Protein AF-A0A292S6R9-F1 (afdb_monomer_lite)

pLDDT: mean 95.73, std 5.07, range [64.5, 98.38]

Sequence (45 aa):
REFRDELERSFNITLPELSMGMSNDYKIALREGATIIRIGRKLFK

Secondary structure (DSSP, 8-state):
-HHHHHHHHHHT------B---TTTHHHHHHTT-SB---SHHHH-

Radius of gyration: 12.73 Å; chains: 1; bounding box: 20×16×38 Å

Structure (mmCIF, N/CA/C/O backbone):
data_AF-A0A292S6R9-F1
#
_entry.id   AF-A0A292S6R9-F1
#
loop_
_atom_site.group_PDB
_atom_site.id
_atom_site.type_symbol
_atom_site.label_atom_id
_atom_site.label_alt_id
_atom_site.label_comp_id
_atom_site.label_asym_id
_atom_site.label_entity_id
_atom_site.label_seq_id
_atom_site.pdbx_PDB_ins_code
_atom_site.Cartn_x
_atom_site.Cartn_y
_atom_site.Cartn_z
_atom_site.occupancy
_atom_site.B_iso_or_equiv
_atom_site.auth_seq_id
_atom_site.auth_comp_id
_atom_site.auth_asym_id
_atom_site.auth_atom_id
_atom_site.pdbx_PDB_model_num
ATOM 1 N N . ARG A 1 1 ? -2.348 -5.991 2.527 1.00 89.50 1 ARG A N 1
ATOM 2 C CA . ARG A 1 1 ? -3.247 -5.184 3.386 1.00 89.50 1 ARG A CA 1
ATOM 3 C C . ARG A 1 1 ? -3.628 -5.899 4.683 1.00 89.50 1 ARG A C 1
ATOM 5 O O . ARG A 1 1 ? -3.471 -5.304 5.732 1.00 89.50 1 ARG A O 1
ATOM 12 N N . GLU A 1 2 ? -4.083 -7.150 4.637 1.00 94.94 2 GLU A N 1
ATOM 13 C CA . GLU A 1 2 ? -4.665 -7.858 5.796 1.00 94.94 2 GLU A CA 1
ATOM 14 C C . GLU A 1 2 ? -3.797 -7.844 7.062 1.00 94.94 2 GLU A C 1
ATOM 16 O O . GLU A 1 2 ? -4.279 -7.460 8.120 1.00 94.94 2 GLU A O 1
ATOM 21 N N . PHE A 1 3 ? -2.503 -8.154 6.943 1.00 95.31 3 PHE A N 1
ATOM 22 C CA . PHE A 1 3 ? -1.590 -8.146 8.091 1.00 95.31 3 PHE A CA 1
ATOM 23 C C . PHE A 1 3 ? -1.434 -6.759 8.737 1.00 95.31 3 PHE A C 1
ATOM 25 O O . PHE A 1 3 ? -1.321 -6.636 9.949 1.00 95.31 3 PHE A O 1
ATOM 32 N N . ARG A 1 4 ? -1.481 -5.683 7.942 1.00 95.88 4 ARG A N 1
ATOM 33 C CA . ARG A 1 4 ? -1.480 -4.314 8.476 1.00 95.88 4 ARG A CA 1
ATOM 34 C C . ARG A 1 4 ? -2.747 -4.065 9.297 1.00 95.88 4 ARG A C 1
ATOM 36 O O . ARG A 1 4 ? -2.646 -3.558 10.406 1.00 95.88 4 ARG A O 1
ATOM 43 N N . ASP A 1 5 ? -3.907 -4.452 8.766 1.00 95.75 5 ASP A N 1
ATOM 44 C CA . ASP A 1 5 ? -5.203 -4.277 9.434 1.00 95.75 5 ASP A CA 1
ATOM 45 C C . ASP A 1 5 ? -5.261 -5.097 10.744 1.00 95.75 5 ASP A C 1
ATOM 47 O O . ASP A 1 5 ? -5.861 -4.670 11.729 1.00 95.75 5 ASP A O 1
ATOM 51 N N . GLU A 1 6 ? -4.606 -6.262 10.787 1.00 97.69 6 GLU A N 1
ATOM 52 C CA . GLU A 1 6 ? -4.428 -7.064 12.004 1.00 97.69 6 GLU A CA 1
ATOM 53 C C . GLU A 1 6 ? -3.553 -6.355 13.047 1.00 97.69 6 GLU A C 1
ATOM 55 O O . GLU A 1 6 ? -3.908 -6.323 14.228 1.00 97.69 6 GLU A O 1
ATOM 60 N N . LEU A 1 7 ? -2.439 -5.751 12.623 1.00 97.12 7 LEU A N 1
ATOM 61 C CA . LEU A 1 7 ? -1.553 -4.992 13.507 1.00 97.12 7 LEU A CA 1
ATOM 62 C C . LEU A 1 7 ? -2.246 -3.748 14.075 1.00 97.12 7 LEU A C 1
ATOM 64 O O . LEU A 1 7 ? -2.133 -3.493 15.273 1.00 97.12 7 LEU A O 1
ATOM 68 N N . GLU A 1 8 ? -3.005 -3.009 13.261 1.00 97.50 8 GLU A N 1
ATOM 69 C CA . GLU A 1 8 ? -3.799 -1.865 13.736 1.00 97.50 8 GLU A CA 1
ATOM 70 C C . GLU A 1 8 ? -4.748 -2.273 14.868 1.00 97.50 8 GLU A C 1
ATOM 72 O O . GLU A 1 8 ? -4.803 -1.615 15.907 1.00 97.50 8 GLU A O 1
ATOM 77 N N . ARG A 1 9 ? -5.448 -3.403 14.703 1.00 97.62 9 ARG A N 1
ATOM 78 C CA . ARG A 1 9 ? -6.367 -3.942 15.718 1.00 97.62 9 ARG A CA 1
ATOM 79 C C . ARG A 1 9 ? -5.634 -4.424 16.965 1.00 97.62 9 ARG A C 1
ATOM 81 O O . ARG A 1 9 ? -6.059 -4.115 18.071 1.00 97.62 9 ARG A O 1
ATOM 88 N N . SER A 1 10 ? -4.548 -5.173 16.787 1.00 98.38 10 SER A N 1
ATOM 89 C CA . SER A 1 10 ? -3.811 -5.811 17.887 1.00 98.38 10 SER A CA 1
ATOM 90 C C . SER A 1 10 ? -3.132 -4.796 18.799 1.00 98.38 10 SER A C 1
ATOM 92 O O . SER A 1 10 ? -3.088 -4.981 20.012 1.00 98.38 10 SER A O 1
ATOM 94 N N . PHE A 1 11 ? -2.615 -3.716 18.218 1.00 97.75 11 PHE A N 1
ATOM 95 C CA . PHE A 1 11 ? -1.885 -2.686 18.952 1.00 97.75 11 PHE A CA 1
ATOM 96 C C . PHE A 1 11 ? -2.717 -1.427 19.219 1.00 97.75 11 PHE A C 1
ATOM 98 O O . PHE A 1 11 ? -2.229 -0.517 19.884 1.00 97.75 11 PHE A O 1
ATOM 105 N N . ASN A 1 12 ? -3.962 -1.369 18.734 1.00 97.44 12 ASN A N 1
ATOM 106 C CA . ASN A 1 12 ? -4.839 -0.200 18.821 1.00 97.44 12 ASN A CA 1
ATOM 107 C C . ASN A 1 12 ? -4.146 1.088 18.326 1.00 97.44 12 ASN A C 1
ATOM 109 O O . ASN A 1 12 ? -4.210 2.144 18.959 1.00 97.44 12 ASN A O 1
ATOM 113 N N . ILE A 1 13 ? -3.451 0.971 17.192 1.00 97.81 13 ILE A N 1
ATOM 114 C CA . ILE A 1 13 ? -2.744 2.058 16.503 1.00 97.81 13 ILE A CA 1
ATOM 115 C C . ILE A 1 13 ? -3.287 2.222 15.085 1.00 97.81 13 ILE A C 1
ATOM 117 O O . ILE A 1 13 ? -3.906 1.313 14.539 1.00 97.81 13 ILE A O 1
ATOM 121 N N . THR A 1 14 ? -3.001 3.364 14.464 1.00 96.69 14 THR A N 1
ATOM 122 C CA . THR 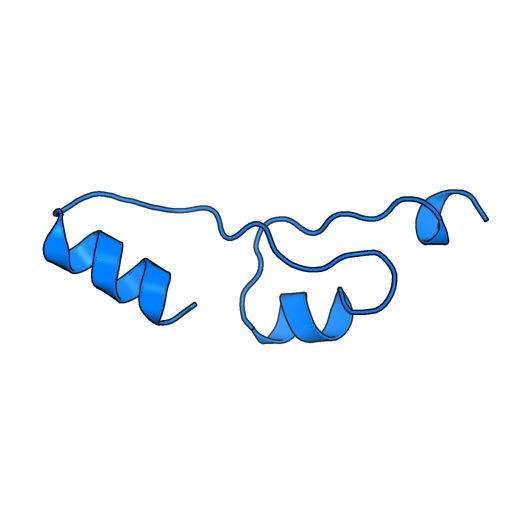A 1 14 ? -3.316 3.607 13.052 1.00 96.69 14 THR A CA 1
ATOM 123 C C . THR A 1 14 ? -2.052 3.481 12.206 1.00 96.69 14 THR A C 1
ATOM 125 O O . THR A 1 14 ? -1.033 4.110 12.486 1.00 96.69 14 THR A O 1
ATOM 128 N N . LEU A 1 15 ? -2.136 2.688 11.145 1.00 96.56 15 LEU A N 1
ATOM 129 C CA . LEU A 1 15 ? -1.137 2.471 10.107 1.00 96.56 15 LEU A CA 1
ATOM 130 C C . LEU A 1 15 ? -1.761 2.895 8.765 1.00 96.56 15 LEU A C 1
ATOM 132 O O . LEU A 1 15 ? -2.141 2.053 7.946 1.00 96.56 15 LEU A O 1
ATOM 136 N N . PRO A 1 16 ? -1.894 4.211 8.521 1.00 95.06 16 PRO A N 1
ATOM 137 C CA . PRO A 1 16 ? -2.632 4.713 7.363 1.00 95.06 16 PRO A CA 1
ATOM 138 C C . PRO A 1 16 ? -1.946 4.348 6.042 1.00 95.06 16 PRO A C 1
ATOM 140 O O . PRO A 1 16 ? -2.613 4.158 5.027 1.00 95.06 16 PRO A O 1
ATOM 143 N N . GLU A 1 17 ? -0.624 4.177 6.074 1.00 97.06 17 GLU A N 1
ATOM 144 C CA . GLU A 1 17 ? 0.185 3.936 4.890 1.00 97.06 17 GLU A CA 1
ATOM 145 C C . GLU A 1 17 ? 0.490 2.452 4.660 1.00 97.06 17 GLU A C 1
ATOM 147 O O . GLU A 1 17 ? 0.818 1.700 5.580 1.00 97.06 17 GLU A O 1
ATOM 152 N N . LEU A 1 18 ? 0.465 2.044 3.391 1.00 97.12 18 LEU A N 1
ATOM 153 C CA . LEU A 1 18 ? 0.927 0.746 2.916 1.00 97.12 18 LEU A CA 1
ATOM 154 C C . LEU A 1 18 ? 1.920 0.943 1.764 1.00 97.12 18 LEU A C 1
ATOM 156 O O . LEU A 1 18 ? 1.536 1.100 0.603 1.00 97.12 18 LEU A O 1
ATOM 160 N N . SER A 1 19 ? 3.215 0.930 2.096 1.00 97.50 19 SER A N 1
ATOM 161 C CA . SER A 1 19 ? 4.307 1.115 1.133 1.00 97.50 19 SER A CA 1
ATOM 162 C C . SER A 1 19 ? 4.735 -0.209 0.502 1.00 97.50 19 SER A C 1
ATOM 164 O O . SER A 1 19 ? 5.569 -0.944 1.038 1.00 97.50 19 SER A O 1
ATOM 166 N N . MET A 1 20 ? 4.219 -0.511 -0.687 1.00 97.31 20 MET A N 1
ATOM 167 C CA . MET A 1 20 ? 4.556 -1.723 -1.442 1.00 97.31 20 MET A CA 1
ATOM 168 C C . MET A 1 20 ? 4.486 -1.481 -2.951 1.00 97.31 20 MET A C 1
ATOM 170 O O . MET A 1 20 ? 3.846 -0.548 -3.418 1.00 97.31 20 MET A 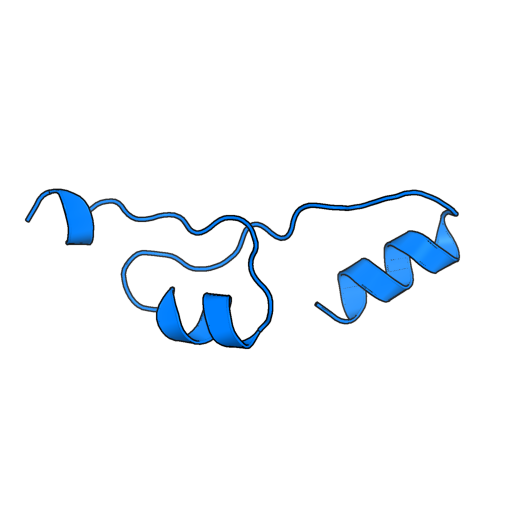O 1
ATOM 174 N N . GLY A 1 21 ? 5.148 -2.335 -3.729 1.00 97.19 21 GLY A N 1
ATOM 175 C CA . GLY A 1 21 ? 5.246 -2.172 -5.177 1.00 97.19 21 GLY A CA 1
ATOM 176 C C . GLY A 1 21 ? 6.425 -1.306 -5.616 1.00 97.19 21 GLY A C 1
ATOM 177 O O . GLY A 1 21 ? 6.686 -0.218 -5.104 1.00 97.19 21 GLY A O 1
ATOM 178 N N . MET A 1 22 ? 7.135 -1.828 -6.602 1.00 97.62 22 MET A N 1
ATOM 179 C CA . MET A 1 22 ? 8.251 -1.259 -7.333 1.00 97.62 22 MET A CA 1
ATOM 180 C C . MET A 1 22 ? 7.870 -1.063 -8.817 1.00 97.62 22 MET A C 1
ATOM 182 O O . MET A 1 22 ? 6.745 -1.308 -9.253 1.00 97.62 22 MET A O 1
ATOM 186 N N . SER A 1 23 ? 8.829 -0.663 -9.657 1.00 96.69 23 SER A N 1
ATOM 187 C CA . SER A 1 23 ? 8.591 -0.367 -11.085 1.00 96.69 23 SER A CA 1
ATOM 188 C C . SER A 1 23 ? 7.934 -1.498 -11.902 1.00 96.69 23 SER A C 1
ATOM 190 O O . SER A 1 23 ? 7.281 -1.211 -12.907 1.00 96.69 23 SER A O 1
ATOM 192 N N . ASN A 1 24 ? 8.080 -2.760 -11.488 1.00 96.94 24 ASN A N 1
ATOM 193 C CA . ASN A 1 24 ? 7.594 -3.920 -12.244 1.00 96.94 24 ASN A CA 1
ATOM 194 C C . ASN A 1 24 ? 6.213 -4.422 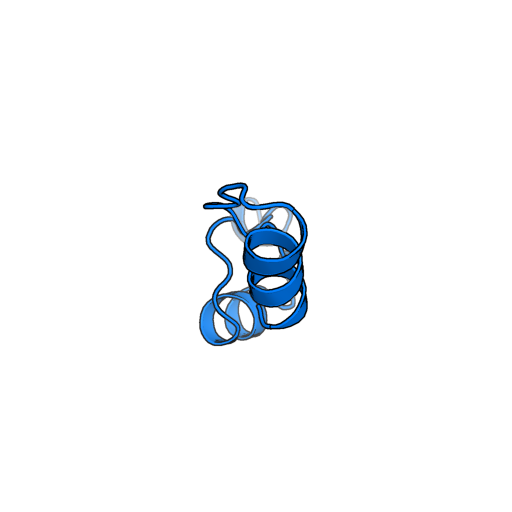-11.793 1.00 96.94 24 ASN A C 1
ATOM 196 O O . ASN A 1 24 ? 5.504 -5.029 -12.589 1.00 96.94 24 ASN A O 1
ATOM 200 N N . ASP A 1 25 ? 5.814 -4.154 -10.555 1.00 97.19 25 ASP A N 1
ATOM 201 C CA . ASP A 1 25 ? 4.656 -4.768 -9.890 1.00 97.19 25 ASP A CA 1
ATOM 202 C C . ASP A 1 25 ? 3.711 -3.735 -9.248 1.00 97.19 25 ASP A C 1
ATOM 204 O O . ASP A 1 25 ? 2.704 -4.110 -8.652 1.00 97.19 25 ASP A O 1
ATOM 208 N N . TYR A 1 26 ? 3.947 -2.430 -9.436 1.00 96.81 26 TYR A N 1
ATOM 209 C CA . TYR A 1 26 ? 3.101 -1.365 -8.876 1.00 96.81 26 TYR A CA 1
ATOM 210 C C . TYR A 1 26 ? 1.606 -1.492 -9.216 1.00 96.81 26 TYR A C 1
ATOM 212 O O . TYR A 1 26 ? 0.761 -1.102 -8.421 1.00 96.81 26 TYR A O 1
ATOM 220 N N . LYS A 1 27 ? 1.253 -2.074 -10.373 1.00 97.62 27 LYS A N 1
ATOM 221 C CA . LYS A 1 27 ? -0.152 -2.333 -10.743 1.00 97.62 27 LYS A CA 1
ATOM 222 C C . LYS A 1 27 ? -0.807 -3.411 -9.878 1.00 97.62 27 LYS A C 1
ATOM 224 O O . LYS A 1 27 ? -2.016 -3.380 -9.673 1.00 97.62 27 LYS A O 1
ATOM 229 N N . ILE A 1 28 ? -0.037 -4.406 -9.442 1.00 97.88 28 ILE A N 1
ATOM 230 C CA . ILE A 1 28 ? -0.505 -5.402 -8.472 1.00 97.88 28 ILE A CA 1
ATOM 231 C C . ILE A 1 28 ? -0.619 -4.709 -7.117 1.00 97.88 28 ILE A C 1
ATOM 233 O O . ILE A 1 28 ? -1.668 -4.777 -6.494 1.00 97.88 28 ILE A O 1
ATOM 237 N N . ALA A 1 29 ? 0.402 -3.942 -6.729 1.00 97.44 29 ALA A N 1
ATOM 238 C CA . ALA A 1 29 ? 0.408 -3.216 -5.466 1.00 97.44 29 ALA A CA 1
ATOM 239 C C . ALA A 1 29 ? -0.796 -2.277 -5.287 1.00 97.44 29 ALA A C 1
ATOM 241 O O . ALA A 1 29 ? -1.416 -2.297 -4.228 1.00 97.44 29 ALA A O 1
ATOM 242 N N . LEU A 1 30 ? -1.186 -1.524 -6.325 1.00 96.31 30 LEU A N 1
ATOM 243 C CA . LEU A 1 30 ? -2.402 -0.700 -6.290 1.00 96.31 30 LEU A CA 1
ATOM 244 C C . LEU A 1 30 ? -3.660 -1.532 -6.013 1.00 96.31 30 LEU A C 1
ATOM 246 O O . LEU A 1 30 ? -4.488 -1.133 -5.200 1.00 96.31 30 LEU A O 1
ATOM 250 N N . ARG A 1 31 ? -3.809 -2.685 -6.679 1.00 97.75 31 ARG A N 1
ATOM 251 C CA . ARG A 1 31 ? -4.971 -3.571 -6.487 1.00 97.75 31 ARG A CA 1
ATOM 252 C C . ARG A 1 31 ? -5.025 -4.154 -5.074 1.00 97.75 31 ARG A C 1
ATOM 254 O O . ARG A 1 31 ? -6.112 -4.306 -4.534 1.00 97.75 31 ARG A O 1
ATOM 261 N N . GLU A 1 32 ? -3.866 -4.390 -4.467 1.00 96.75 32 GLU A N 1
ATOM 262 C CA . GLU A 1 32 ? -3.720 -4.888 -3.092 1.00 96.75 32 GLU A CA 1
ATOM 263 C C . GLU A 1 32 ? -3.788 -3.784 -2.013 1.00 96.75 32 GLU A C 1
ATOM 265 O O . GLU A 1 32 ? -3.601 -4.054 -0.822 1.00 96.75 32 GLU A O 1
ATOM 270 N N . GLY A 1 33 ? -4.070 -2.536 -2.410 1.00 96.44 33 GLY A N 1
ATOM 271 C CA . GLY A 1 33 ? -4.309 -1.414 -1.500 1.00 96.44 33 GLY A CA 1
ATOM 272 C C . GLY A 1 33 ? -3.065 -0.627 -1.085 1.00 96.44 33 GLY A C 1
ATOM 273 O O . GLY A 1 33 ? -3.074 -0.015 -0.018 1.00 96.44 33 GLY A O 1
ATOM 274 N N . ALA A 1 34 ? -1.990 -0.644 -1.878 1.00 97.75 34 ALA A N 1
ATOM 275 C CA . ALA A 1 34 ? -0.830 0.212 -1.634 1.00 97.75 34 ALA A CA 1
ATOM 276 C C . ALA A 1 34 ? -1.214 1.699 -1.684 1.00 97.75 34 ALA A C 1
ATOM 278 O O . ALA A 1 34 ? -1.819 2.154 -2.655 1.00 97.75 34 ALA A O 1
ATOM 279 N N . THR A 1 35 ? -0.804 2.461 -0.672 1.00 97.94 35 THR A N 1
ATOM 280 C CA . THR A 1 35 ? -0.937 3.930 -0.645 1.00 97.94 35 THR A CA 1
ATOM 281 C C . THR A 1 35 ? 0.323 4.612 -1.175 1.00 97.94 35 THR A C 1
ATOM 283 O O . THR A 1 35 ? 0.261 5.706 -1.729 1.00 97.94 35 THR A O 1
ATOM 286 N N . ILE A 1 36 ? 1.468 3.928 -1.072 1.00 97.81 36 ILE A N 1
ATOM 287 C CA . ILE A 1 36 ? 2.766 4.386 -1.563 1.00 97.81 36 ILE A CA 1
ATOM 288 C C . ILE A 1 36 ? 3.356 3.305 -2.473 1.00 97.81 36 ILE A C 1
ATOM 290 O O . ILE A 1 36 ? 3.559 2.167 -2.049 1.00 97.81 36 ILE A O 1
ATOM 294 N N . ILE A 1 37 ? 3.695 3.686 -3.708 1.00 97.56 37 ILE A N 1
ATOM 295 C CA . ILE A 1 37 ? 4.440 2.863 -4.674 1.00 97.56 37 ILE A CA 1
ATOM 296 C C . ILE A 1 37 ? 5.805 3.486 -4.968 1.00 97.56 37 ILE A C 1
ATOM 298 O O . ILE A 1 37 ? 5.971 4.703 -4.937 1.00 97.56 37 ILE A O 1
ATOM 302 N N . ARG A 1 38 ? 6.799 2.658 -5.292 1.00 97.81 38 ARG A N 1
ATOM 303 C CA . ARG A 1 38 ? 8.188 3.100 -5.488 1.00 97.81 38 ARG A CA 1
ATOM 304 C C . ARG A 1 38 ? 8.616 2.912 -6.939 1.00 97.81 38 ARG A C 1
ATOM 306 O O . ARG A 1 38 ? 9.003 1.823 -7.365 1.00 97.81 38 ARG A O 1
ATOM 313 N N . ILE A 1 39 ? 8.571 3.978 -7.731 1.00 96.94 39 ILE A N 1
ATOM 314 C CA . ILE A 1 39 ? 8.945 3.918 -9.148 1.00 96.94 39 ILE A CA 1
ATOM 315 C C . ILE A 1 39 ? 10.265 4.649 -9.375 1.00 96.94 39 ILE A C 1
ATOM 317 O O . ILE A 1 39 ? 10.395 5.817 -9.044 1.00 96.94 39 ILE A O 1
ATOM 321 N N . GLY A 1 40 ? 11.243 3.949 -9.951 1.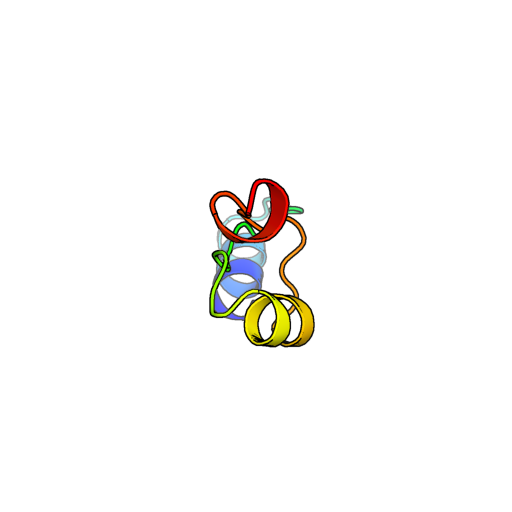00 95.69 40 GLY A N 1
ATOM 322 C CA . GLY A 1 40 ? 12.511 4.539 -10.375 1.00 95.69 40 GLY A CA 1
ATOM 323 C C . GLY A 1 40 ? 12.647 4.422 -11.884 1.00 95.69 40 GLY A C 1
ATOM 324 O O . GLY A 1 40 ? 12.231 5.301 -12.629 1.00 95.69 40 GLY A O 1
ATOM 325 N N . ARG A 1 41 ? 13.153 3.273 -12.350 1.00 92.31 41 ARG A N 1
ATOM 326 C CA . ARG A 1 41 ? 13.445 3.025 -13.773 1.00 92.31 41 ARG A CA 1
ATOM 327 C C . ARG A 1 41 ? 12.284 3.336 -14.719 1.00 92.31 41 ARG A C 1
ATOM 329 O O . ARG A 1 41 ? 12.546 3.768 -15.821 1.00 92.31 41 ARG A O 1
ATOM 336 N 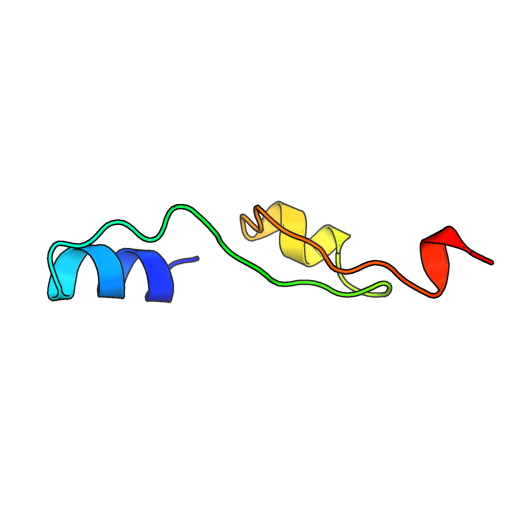N . LYS A 1 42 ? 11.032 3.119 -14.310 1.00 91.25 42 LYS A N 1
ATOM 337 C CA . LYS A 1 42 ? 9.852 3.330 -15.166 1.00 91.25 42 LYS A CA 1
ATOM 338 C C . LYS A 1 42 ? 9.352 4.784 -15.215 1.00 91.25 42 LYS A C 1
ATOM 340 O O . LYS A 1 42 ? 8.483 5.078 -16.020 1.00 91.25 42 LYS A O 1
ATOM 345 N N . LEU A 1 43 ? 9.867 5.665 -14.352 1.00 93.69 43 LEU A N 1
ATOM 346 C CA . LEU A 1 43 ? 9.618 7.111 -14.423 1.00 93.69 43 LEU A CA 1
ATOM 347 C C . LEU A 1 43 ?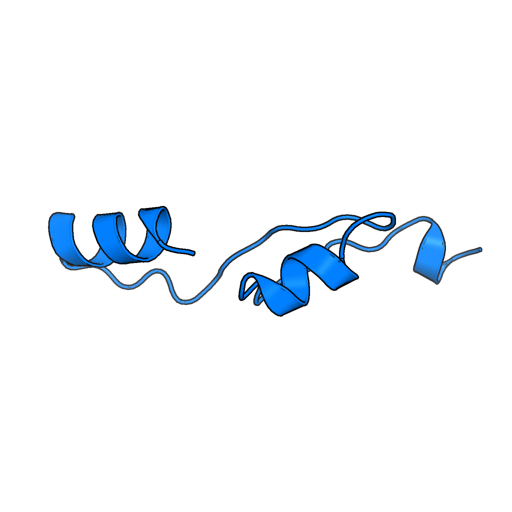 10.684 7.843 -15.247 1.00 93.69 43 LEU A C 1
ATOM 349 O O . LEU A 1 43 ? 10.383 8.872 -15.838 1.00 93.69 43 LEU A O 1
ATOM 353 N N . PHE A 1 44 ? 11.918 7.332 -15.259 1.00 92.12 44 PHE A N 1
ATOM 354 C CA . PHE A 1 44 ? 13.084 8.019 -15.831 1.00 92.12 44 PHE A CA 1
ATOM 355 C C . PHE A 1 44 ? 13.704 7.309 -17.052 1.00 92.12 44 PHE A C 1
ATOM 357 O O . PHE A 1 44 ? 14.769 7.718 -17.511 1.00 92.12 44 PHE A O 1
ATOM 364 N N . LYS A 1 45 ? 13.076 6.242 -17.563 1.00 64.50 45 LYS A N 1
ATOM 365 C CA . LYS A 1 45 ? 13.353 5.650 -18.883 1.00 64.50 45 LYS A CA 1
ATOM 366 C C . LYS A 1 45 ? 12.107 5.692 -19.746 1.00 64.50 45 LYS A C 1
ATOM 368 O O . LYS A 1 45 ? 11.010 5.524 -19.168 1.00 64.50 45 LYS A O 1
#

Foldseek 3Di:
DVVQVVVCVVVVHDDPADEDEEQPCVVVCVVVPHPHYHYDPNVVD